Protein AF-A0A7S3J793-F1 (afdb_monomer_lite)

pLDDT: mean 87.02, std 8.9, range [43.31, 96.94]

Radius of gyration: 15.87 Å; chains: 1; bounding box: 46×27×38 Å

Organism: NCBI:txid151035

Secondary structure (DSSP, 8-state):
--------GGGHHHHHHHHHHTT-------TTSHHHHHHHHHSEEEEHHHHHHHHHTTSS-HHHHHHHHHHHHHHHHHTTPPEEEE-TT----GGGT--TTTS-GGGG-HHHHTSHHHHHHHS-GGG-B-TTS-B--

Foldseek 3Di:
DDDDDDDDPVCVVVVCVVQLVVFAHDDDDDPPCVVQVVCVPQFQEDEVCVLVVCCVVVVDPLVRSLQVVLVSVLVRVLVVGDYDYHQDPHPDPVVSNDDQQAHDPCVRGSVRCPDVVNSVSNDDQCRQAHPVGDHDD

Structure (mmCIF, N/CA/C/O backbone):
data_AF-A0A7S3J793-F1
#
_entry.id   AF-A0A7S3J793-F1
#
loop_
_atom_site.group_PDB
_atom_site.id
_atom_site.type_symbol
_atom_site.label_atom_id
_atom_site.label_alt_id
_atom_site.label_comp_id
_atom_site.label_asym_id
_atom_site.label_entity_id
_atom_site.label_seq_id
_atom_site.pdbx_PDB_ins_code
_atom_site.Cartn_x
_atom_site.Cartn_y
_atom_site.Cartn_z
_atom_site.occupancy
_atom_site.B_iso_or_equiv
_atom_site.auth_seq_id
_atom_site.auth_comp_id
_atom_site.auth_asym_id
_atom_site.auth_atom_id
_atom_site.pdbx_PDB_model_num
ATOM 1 N N . MET A 1 1 ? -22.890 -14.632 5.575 1.00 43.31 1 MET A N 1
ATOM 2 C CA . MET A 1 1 ? -23.575 -13.446 5.023 1.00 43.31 1 MET A CA 1
ATOM 3 C C . MET A 1 1 ? -22.738 -12.242 5.421 1.00 43.31 1 MET A C 1
ATOM 5 O O . MET A 1 1 ? -22.668 -11.947 6.607 1.00 43.31 1 MET A O 1
ATOM 9 N N . GLU A 1 2 ? -21.984 -11.654 4.494 1.00 58.25 2 GLU A N 1
ATOM 10 C CA . GLU A 1 2 ? -21.160 -10.480 4.806 1.00 58.25 2 GLU A CA 1
ATOM 11 C C . GLU A 1 2 ? -22.056 -9.251 4.967 1.00 58.25 2 GLU A C 1
ATOM 13 O O . GLU A 1 2 ? -22.843 -8.910 4.085 1.00 58.25 2 GLU A O 1
ATOM 18 N N . VAL A 1 3 ? -21.979 -8.626 6.140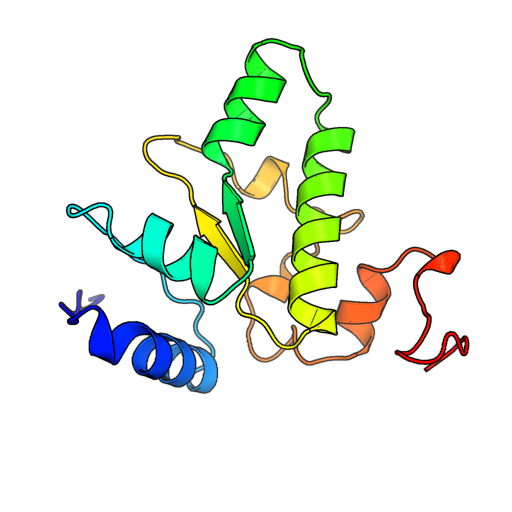 1.00 66.75 3 VAL A N 1
ATOM 19 C CA . VAL A 1 3 ? -22.764 -7.444 6.493 1.00 66.75 3 VAL A CA 1
ATOM 20 C C . VAL A 1 3 ? -22.002 -6.222 5.995 1.00 66.75 3 VAL A C 1
ATOM 22 O O . VAL A 1 3 ? -20.951 -5.884 6.537 1.00 66.75 3 VAL A O 1
ATOM 25 N N . HIS A 1 4 ? -22.518 -5.553 4.965 1.00 73.38 4 HIS A N 1
ATOM 26 C CA . HIS A 1 4 ? -22.017 -4.237 4.582 1.00 73.38 4 HIS A CA 1
ATOM 27 C C . HIS A 1 4 ? -22.393 -3.231 5.679 1.00 73.38 4 HIS A C 1
ATOM 29 O O . HIS A 1 4 ? -23.536 -3.181 6.135 1.00 73.38 4 HIS A O 1
ATOM 35 N N . LYS A 1 5 ? -21.416 -2.447 6.141 1.00 84.81 5 LYS A N 1
ATOM 36 C CA . LYS A 1 5 ? -21.588 -1.471 7.222 1.00 84.81 5 LYS A CA 1
ATOM 37 C C . LYS A 1 5 ? -21.333 -0.072 6.685 1.00 84.81 5 LYS A C 1
ATOM 39 O O . LYS A 1 5 ? -20.213 0.246 6.298 1.00 84.81 5 LYS A O 1
ATOM 44 N N . THR A 1 6 ? -22.352 0.780 6.719 1.00 90.00 6 THR A N 1
ATOM 45 C CA . THR A 1 6 ? -22.183 2.201 6.402 1.00 90.00 6 THR A CA 1
ATOM 46 C C . THR A 1 6 ? -21.484 2.904 7.558 1.00 90.00 6 THR A C 1
ATOM 48 O O . THR A 1 6 ? -21.897 2.793 8.716 1.00 90.00 6 THR A O 1
ATOM 51 N N . ILE A 1 7 ? -20.425 3.645 7.249 1.00 91.44 7 ILE A N 1
ATOM 52 C CA . ILE A 1 7 ? -19.650 4.408 8.227 1.00 91.44 7 ILE A CA 1
ATOM 53 C C . ILE A 1 7 ? -19.494 5.849 7.745 1.00 91.44 7 ILE A C 1
ATOM 55 O O . ILE A 1 7 ? -19.404 6.110 6.550 1.00 91.44 7 ILE A O 1
ATOM 59 N N . GLY A 1 8 ? -19.475 6.795 8.683 1.00 92.44 8 GLY A N 1
ATOM 60 C CA . GLY A 1 8 ? -19.097 8.173 8.374 1.00 92.44 8 GLY A CA 1
ATOM 61 C C . GLY A 1 8 ? -17.579 8.301 8.252 1.00 92.44 8 GLY A C 1
ATOM 62 O O . GLY A 1 8 ? -16.853 7.609 8.969 1.00 92.44 8 GLY A O 1
ATOM 63 N N . LEU A 1 9 ? -17.106 9.223 7.408 1.00 91.88 9 LEU A N 1
ATOM 64 C CA . LEU A 1 9 ? -15.674 9.449 7.167 1.00 91.88 9 LEU A CA 1
ATOM 65 C C . LEU A 1 9 ? -14.887 9.716 8.462 1.00 91.88 9 LEU A C 1
ATOM 67 O O . LEU A 1 9 ? -13.790 9.204 8.644 1.00 91.88 9 LEU A O 1
ATOM 71 N N . THR A 1 10 ? -15.490 10.425 9.419 1.00 93.38 10 THR A N 1
ATOM 72 C CA . THR A 1 10 ? -14.890 10.719 10.734 1.00 93.38 10 THR A CA 1
ATOM 73 C C . THR A 1 10 ? -14.599 9.478 11.580 1.00 93.38 10 THR A C 1
ATOM 75 O O . THR A 1 10 ? -13.803 9.542 12.512 1.00 93.38 10 THR A O 1
ATOM 78 N N . LYS A 1 11 ? -15.236 8.339 11.283 1.00 93.69 11 LYS A N 1
ATOM 79 C CA . LYS A 1 11 ? -15.031 7.063 11.984 1.00 93.69 11 LYS A CA 1
ATOM 80 C C . LYS A 1 11 ? -14.110 6.112 11.220 1.00 93.69 11 LYS A C 1
ATOM 82 O O . LYS A 1 11 ? -13.822 5.039 11.744 1.00 93.69 11 LYS A O 1
ATOM 87 N N . LEU A 1 12 ? -13.667 6.476 10.016 1.00 92.94 12 LEU A N 1
ATOM 88 C CA . LEU A 1 12 ? -12.943 5.591 9.106 1.00 92.94 12 LEU A CA 1
ATOM 89 C C . LEU A 1 12 ? -11.693 4.992 9.747 1.00 92.94 12 LEU A C 1
ATOM 91 O O . LEU A 1 12 ? -11.591 3.773 9.827 1.00 92.94 12 LEU A O 1
ATOM 95 N N . GLN A 1 13 ? -10.801 5.837 10.268 1.00 92.12 13 GLN A N 1
ATOM 96 C CA . GLN A 1 13 ? -9.545 5.397 10.881 1.00 92.12 13 GLN A CA 1
ATOM 97 C C . GLN A 1 13 ? -9.786 4.363 11.989 1.00 92.12 13 GLN A C 1
ATOM 99 O O . GLN A 1 13 ? -9.211 3.278 11.981 1.00 92.12 13 GLN A O 1
ATOM 104 N N . ARG A 1 14 ? -10.741 4.646 12.883 1.00 93.56 14 ARG A N 1
ATOM 105 C CA . ARG A 1 14 ? -11.111 3.726 13.963 1.00 93.56 14 ARG A CA 1
ATOM 106 C C . ARG A 1 14 ? -11.625 2.387 13.430 1.00 93.56 14 ARG A C 1
ATOM 108 O O . ARG A 1 14 ? -11.335 1.346 14.000 1.00 93.56 14 ARG A O 1
ATOM 115 N N . GLN A 1 15 ? -12.407 2.400 12.350 1.00 93.44 15 GLN A N 1
ATOM 116 C CA . GLN A 1 15 ? -12.929 1.173 11.743 1.00 93.44 15 GLN A CA 1
ATOM 117 C C . GLN A 1 15 ? -11.841 0.355 11.043 1.00 93.44 15 GLN A C 1
ATOM 119 O O . GLN A 1 15 ? -11.887 -0.870 11.110 1.00 93.44 15 GLN A O 1
ATOM 124 N N . VAL A 1 16 ? -10.857 1.008 10.419 1.00 92.75 16 VAL A N 1
ATOM 125 C CA . VAL A 1 16 ? -9.674 0.333 9.862 1.00 92.75 16 VAL A CA 1
ATOM 126 C C . VAL A 1 16 ? -8.909 -0.374 10.975 1.00 92.75 16 VAL A C 1
ATOM 128 O O . VAL A 1 16 ? -8.646 -1.566 10.866 1.00 92.75 16 VAL A O 1
ATOM 131 N N . GLU A 1 17 ? -8.629 0.321 12.077 1.00 91.81 17 GLU A N 1
ATOM 132 C CA . GLU A 1 17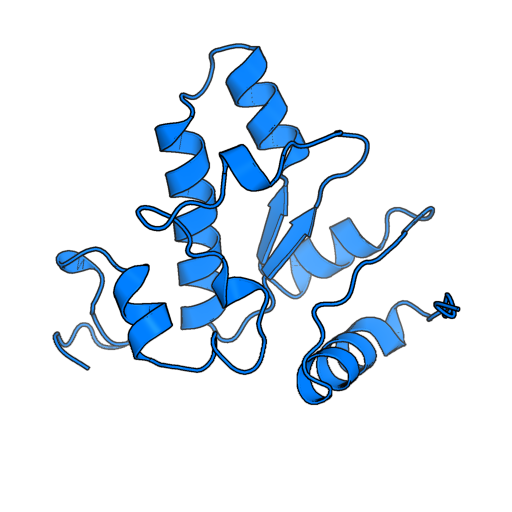 ? -7.927 -0.252 13.231 1.00 91.81 17 GLU A CA 1
ATOM 133 C C . GLU A 1 17 ? -8.709 -1.396 13.888 1.00 91.81 17 GLU A C 1
ATOM 135 O O . GLU A 1 17 ? -8.130 -2.421 14.240 1.00 91.81 17 GLU A O 1
ATOM 140 N N . GLU A 1 18 ? -10.028 -1.252 14.044 1.00 93.31 18 GLU A N 1
ATOM 141 C CA . GLU A 1 18 ? -10.901 -2.325 14.532 1.00 93.31 18 GLU A CA 1
ATOM 142 C C . GLU A 1 18 ? -10.872 -3.536 13.583 1.00 93.31 18 GLU A C 1
ATOM 144 O O . GLU A 1 18 ? -10.768 -4.669 14.046 1.00 93.31 18 GLU A O 1
ATOM 149 N N . SER A 1 19 ? -10.933 -3.329 12.263 1.00 92.19 19 SER A N 1
ATOM 150 C CA . SER A 1 19 ? -10.823 -4.409 11.269 1.00 92.19 19 SER A CA 1
ATOM 151 C C . SER A 1 19 ? -9.474 -5.119 11.371 1.00 92.19 19 SER A C 1
ATOM 153 O O . SER A 1 19 ? -9.423 -6.347 11.437 1.00 92.19 19 SER A O 1
ATOM 155 N N . TRP A 1 20 ? -8.396 -4.343 11.467 1.00 91.38 20 TRP A N 1
ATOM 156 C CA . TRP A 1 20 ? -7.032 -4.845 11.568 1.00 91.38 20 TRP A CA 1
ATOM 157 C C . TRP A 1 20 ? -6.816 -5.692 12.821 1.00 91.38 20 TRP A C 1
ATOM 159 O O . TRP A 1 20 ? -6.311 -6.808 12.736 1.00 91.38 20 TRP A O 1
ATOM 169 N N . LYS A 1 21 ? -7.289 -5.216 13.982 1.00 91.38 21 LYS A N 1
ATOM 170 C CA . LYS A 1 21 ? -7.265 -5.963 15.256 1.00 91.38 21 LYS A CA 1
ATOM 171 C C . LYS A 1 21 ? -8.037 -7.281 15.191 1.00 91.38 21 LYS A C 1
ATOM 173 O O . LYS A 1 21 ? -7.746 -8.190 15.958 1.00 91.38 21 LYS A O 1
ATOM 178 N N . ASN A 1 22 ? -9.002 -7.385 14.281 1.00 91.38 22 ASN A N 1
ATOM 179 C CA . ASN A 1 22 ? -9.764 -8.604 14.024 1.00 91.38 22 ASN A CA 1
ATOM 180 C C . ASN A 1 22 ? -9.154 -9.477 12.909 1.00 91.38 22 ASN A C 1
ATOM 182 O O . ASN A 1 22 ? -9.840 -10.369 12.408 1.00 91.38 22 ASN A O 1
ATOM 186 N N . GLY A 1 23 ? -7.910 -9.216 12.490 1.00 90.50 23 GLY A N 1
ATOM 187 C CA . GLY A 1 23 ? -7.218 -9.990 11.454 1.00 90.50 23 GLY A CA 1
ATOM 188 C C . GLY A 1 23 ? -7.776 -9.770 10.047 1.00 90.50 23 GLY A C 1
ATOM 189 O O . GLY A 1 23 ? -7.687 -10.656 9.202 1.00 90.50 23 GLY A O 1
ATOM 190 N N . LYS A 1 24 ? -8.417 -8.622 9.783 1.00 90.19 24 LYS A N 1
ATOM 191 C CA . LYS A 1 24 ? -9.057 -8.332 8.493 1.00 90.19 24 LYS A CA 1
ATOM 192 C C . LYS A 1 24 ? -8.516 -7.068 7.843 1.00 90.19 24 LYS A C 1
ATOM 194 O O . LYS A 1 24 ? -8.465 -6.009 8.471 1.00 90.19 24 LYS A O 1
ATOM 199 N N . VAL A 1 25 ? -8.255 -7.153 6.543 1.00 90.44 25 VAL A N 1
ATOM 200 C CA . VAL A 1 25 ? -8.012 -5.987 5.688 1.00 90.44 25 VAL A CA 1
ATOM 201 C C . VAL A 1 25 ? -9.355 -5.444 5.191 1.00 90.44 25 VAL A C 1
ATOM 203 O O . VAL A 1 25 ? -10.113 -6.187 4.564 1.00 90.44 25 VAL A O 1
ATOM 206 N N . PRO A 1 26 ? -9.695 -4.178 5.479 1.00 91.44 26 PRO A N 1
ATOM 207 C CA . PRO A 1 26 ? -10.979 -3.621 5.082 1.00 91.44 26 PRO A CA 1
ATOM 208 C C . PRO A 1 26 ? -11.033 -3.342 3.574 1.00 91.44 26 PRO A C 1
ATOM 210 O O . PRO A 1 26 ? -10.105 -2.777 2.998 1.00 91.44 26 PRO A O 1
ATOM 213 N N . LEU A 1 27 ? -12.167 -3.678 2.956 1.00 90.81 27 LEU A N 1
ATOM 214 C CA . LEU A 1 27 ? -12.533 -3.252 1.606 1.00 90.81 27 LEU A CA 1
ATOM 215 C C . LEU A 1 27 ? -13.612 -2.172 1.705 1.00 90.81 27 LEU A C 1
ATOM 217 O O . LEU A 1 27 ? -14.629 -2.363 2.375 1.00 90.81 27 LEU A O 1
ATOM 221 N N . PHE A 1 28 ? -13.404 -1.053 1.019 1.00 91.31 28 PHE A N 1
ATOM 222 C CA . PHE A 1 28 ? -14.344 0.060 1.019 1.00 91.31 28 PHE A CA 1
ATOM 223 C C . PHE A 1 28 ? -15.009 0.236 -0.342 1.00 91.31 28 PHE A C 1
ATOM 225 O O . PHE A 1 28 ? -14.349 0.217 -1.378 1.00 91.31 28 PHE A O 1
ATOM 232 N N . PHE A 1 29 ? -16.316 0.489 -0.312 1.00 90.69 29 PHE A N 1
ATOM 233 C CA . PHE A 1 29 ? -17.075 1.004 -1.444 1.00 90.69 29 PHE A CA 1
ATOM 234 C C . PHE A 1 29 ? -17.416 2.462 -1.155 1.00 90.69 29 PHE A C 1
ATOM 236 O O . PHE A 1 29 ? -18.171 2.747 -0.224 1.00 90.69 29 PHE A O 1
ATOM 243 N N . ASP A 1 30 ? -16.847 3.377 -1.934 1.00 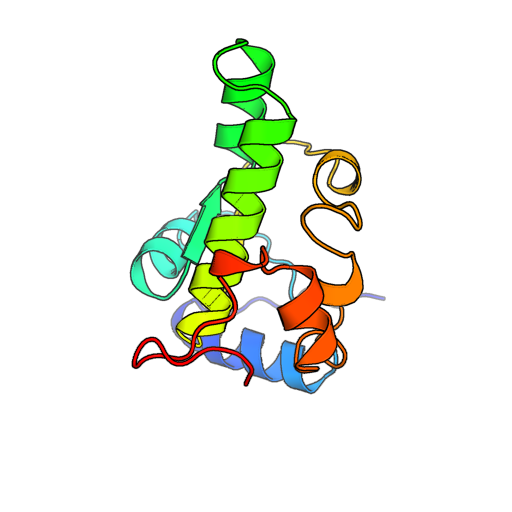90.88 30 ASP A N 1
ATOM 244 C CA . ASP A 1 30 ? -17.021 4.814 -1.739 1.00 90.88 30 ASP A CA 1
ATOM 245 C C . ASP A 1 30 ? -17.665 5.477 -2.961 1.00 90.88 30 ASP A C 1
ATOM 247 O O . ASP A 1 30 ? -16.966 5.936 -3.863 1.00 90.88 30 ASP A O 1
ATOM 251 N N . PRO A 1 31 ? -19.003 5.572 -2.997 1.00 87.44 31 PRO A N 1
ATOM 252 C CA . PRO A 1 31 ? -19.694 6.288 -4.063 1.00 87.44 31 PRO A CA 1
ATOM 253 C C . PRO A 1 31 ? -19.480 7.810 -4.003 1.00 87.44 31 PRO A C 1
ATOM 255 O O . PRO A 1 31 ? -19.830 8.501 -4.955 1.00 87.44 31 PRO A O 1
ATOM 258 N N . SER A 1 32 ? -18.950 8.347 -2.898 1.00 89.62 32 SER A N 1
ATOM 259 C CA . SER A 1 32 ? -18.772 9.789 -2.701 1.00 89.62 32 SER A CA 1
ATOM 260 C C . SER A 1 32 ? -17.420 10.323 -3.181 1.00 89.62 32 SER A C 1
ATOM 262 O O . SER A 1 32 ? -17.288 11.528 -3.374 1.00 89.62 32 SER A O 1
ATOM 264 N N . GLY A 1 33 ? -16.425 9.448 -3.366 1.00 89.75 33 GLY A N 1
ATOM 265 C CA . GLY A 1 33 ? -15.051 9.810 -3.743 1.00 89.75 33 GLY A CA 1
ATOM 266 C C . GLY A 1 33 ? -14.233 10.472 -2.625 1.00 89.75 33 GLY A C 1
ATOM 267 O O . GLY A 1 33 ? -13.116 10.936 -2.852 1.00 89.75 33 GLY A O 1
ATOM 268 N N . ASN A 1 34 ? -14.762 10.534 -1.403 1.00 93.25 34 ASN A N 1
ATOM 269 C CA . ASN A 1 34 ? -14.106 11.197 -0.279 1.00 93.25 34 ASN A CA 1
ATOM 270 C C . ASN A 1 34 ? -12.934 10.393 0.309 1.00 93.25 34 ASN A C 1
ATOM 272 O O . ASN A 1 34 ? -12.042 10.989 0.917 1.00 93.25 34 ASN A O 1
ATOM 276 N N . LEU A 1 35 ? -12.904 9.066 0.142 1.00 93.31 35 LEU A N 1
ATOM 277 C CA . LEU A 1 35 ? -11.830 8.207 0.655 1.00 93.31 35 LEU A CA 1
ATOM 278 C C . LEU A 1 35 ? -10.499 8.464 -0.043 1.00 93.31 35 LEU A C 1
ATOM 280 O O . LEU A 1 35 ? -9.459 8.446 0.613 1.00 93.31 35 LEU A O 1
ATOM 284 N N . GLU A 1 36 ? -10.526 8.734 -1.347 1.00 93.69 36 GLU A N 1
ATOM 285 C CA . GLU A 1 36 ? -9.324 9.082 -2.106 1.00 93.69 36 GLU A CA 1
ATOM 286 C C . GLU A 1 36 ? -8.661 10.323 -1.498 1.00 93.69 36 GLU A C 1
ATOM 288 O O . GLU A 1 36 ? -7.480 10.309 -1.152 1.00 93.69 36 GLU A O 1
ATOM 293 N N . THR A 1 37 ? -9.448 11.384 -1.303 1.00 93.56 37 THR A N 1
ATOM 294 C CA . THR A 1 37 ? -8.984 12.633 -0.690 1.00 93.56 37 THR A CA 1
ATOM 295 C C . THR A 1 37 ? -8.502 12.406 0.737 1.00 93.56 37 THR A C 1
ATOM 297 O O . THR A 1 37 ? -7.440 12.900 1.099 1.00 93.56 37 THR A O 1
ATOM 300 N N . PHE A 1 38 ? -9.229 11.627 1.541 1.00 94.62 38 PHE A N 1
ATOM 301 C CA . PHE A 1 38 ? -8.821 11.304 2.908 1.00 94.62 38 PHE A CA 1
ATOM 302 C C . PHE A 1 38 ? -7.426 10.667 2.950 1.00 94.62 38 PHE A C 1
ATOM 304 O O . PHE A 1 38 ? -6.529 11.204 3.599 1.00 94.62 38 PHE A O 1
ATOM 311 N N . TYR A 1 39 ? -7.210 9.584 2.199 1.00 94.75 39 TYR A N 1
ATOM 312 C CA . TYR A 1 39 ? -5.940 8.856 2.220 1.00 94.75 39 TYR A CA 1
ATOM 313 C C . TYR A 1 39 ? -4.791 9.584 1.518 1.00 94.75 39 TYR A C 1
ATOM 315 O O . TYR A 1 39 ? -3.640 9.299 1.836 1.00 94.75 39 TYR A O 1
ATOM 323 N N . LYS A 1 40 ? -5.062 10.560 0.638 1.00 92.62 40 LYS A N 1
ATOM 324 C CA . LYS A 1 40 ? -4.024 11.491 0.150 1.00 92.62 40 LYS A CA 1
ATOM 325 C C . LYS A 1 40 ? -3.406 12.327 1.270 1.00 92.62 40 LYS A C 1
ATOM 327 O O . LYS A 1 40 ? -2.248 12.710 1.150 1.00 92.62 40 LYS A O 1
ATOM 332 N N . TYR A 1 41 ? -4.168 12.631 2.322 1.00 92.06 41 TYR A N 1
ATOM 333 C CA . TYR A 1 41 ? -3.703 13.460 3.438 1.00 92.06 41 TYR A CA 1
ATOM 334 C C . TYR A 1 41 ? -3.318 12.655 4.680 1.00 92.06 41 TYR A C 1
ATOM 336 O O . TYR A 1 41 ? -2.437 13.078 5.422 1.00 92.06 41 TYR A O 1
ATOM 344 N N . SER A 1 42 ? -3.977 11.524 4.936 1.00 91.62 42 SER A N 1
ATOM 345 C CA . SER A 1 42 ? -3.809 10.761 6.178 1.00 91.62 42 SER A CA 1
ATOM 346 C C . SER A 1 42 ? -2.906 9.530 6.052 1.00 91.62 42 SER A C 1
ATOM 348 O O . SER A 1 42 ? -2.673 8.854 7.052 1.00 91.62 42 SER A O 1
ATOM 350 N N . GLY A 1 43 ? -2.455 9.176 4.848 1.00 92.81 43 GLY A N 1
ATOM 351 C CA . GLY A 1 43 ? -1.686 7.957 4.613 1.00 92.81 43 GLY A CA 1
ATOM 352 C C . GLY A 1 43 ? -0.956 7.953 3.274 1.00 92.81 43 GLY A C 1
ATOM 353 O O . GLY A 1 43 ? -0.663 8.998 2.698 1.00 92.81 43 GLY A O 1
ATOM 354 N N . VAL A 1 44 ? -0.648 6.753 2.787 1.00 95.25 44 VAL A N 1
ATOM 355 C CA . VAL A 1 44 ? -0.038 6.530 1.476 1.00 95.25 44 VAL A CA 1
ATOM 356 C C . VAL A 1 44 ? -1.110 5.987 0.540 1.00 95.25 44 VAL A C 1
ATOM 358 O O . VAL A 1 44 ? -1.625 4.887 0.739 1.00 95.25 44 VAL A O 1
ATOM 361 N N . LEU A 1 45 ? -1.453 6.748 -0.496 1.00 95.31 45 LEU A N 1
ATOM 362 C CA . LEU A 1 45 ? -2.400 6.309 -1.517 1.00 95.31 45 LEU A CA 1
ATOM 363 C C . LEU A 1 45 ? -1.661 5.627 -2.677 1.00 95.31 45 LEU A C 1
ATOM 365 O O . LEU A 1 45 ? -0.829 6.239 -3.349 1.00 95.31 45 LEU A O 1
ATOM 369 N N . CYS A 1 46 ? -1.990 4.366 -2.948 1.00 94.38 46 CYS A N 1
ATOM 370 C CA . CYS A 1 46 ? -1.512 3.634 -4.115 1.00 94.38 46 CYS A CA 1
ATOM 371 C C . CYS A 1 46 ? -2.612 3.565 -5.182 1.00 94.38 46 CYS A C 1
ATOM 373 O O . CYS A 1 46 ? -3.519 2.738 -5.111 1.00 94.38 46 CYS A O 1
ATOM 375 N N . GLU A 1 47 ? -2.538 4.459 -6.168 1.00 93.31 47 GLU A N 1
ATOM 376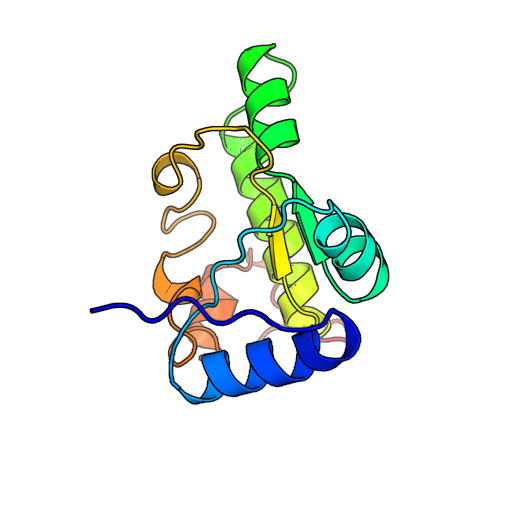 C CA . GLU A 1 47 ? -3.511 4.584 -7.263 1.00 93.31 47 GLU A CA 1
ATOM 377 C C . GLU A 1 47 ? -3.274 3.521 -8.352 1.00 93.31 47 GLU A C 1
ATOM 379 O O . GLU A 1 47 ? -2.628 3.775 -9.374 1.00 93.31 47 GLU A O 1
ATOM 384 N N . ILE A 1 48 ? -3.789 2.309 -8.130 1.00 91.50 48 ILE A N 1
ATOM 385 C CA . ILE A 1 48 ? -3.603 1.153 -9.022 1.00 91.50 48 ILE A CA 1
ATOM 386 C C . ILE A 1 48 ? -4.171 1.426 -10.420 1.00 91.50 48 ILE A C 1
ATOM 388 O O . ILE A 1 48 ? -3.556 1.047 -11.417 1.00 91.50 48 ILE A O 1
ATOM 392 N N . ASN A 1 49 ? -5.290 2.149 -10.520 1.00 90.12 49 ASN A N 1
ATOM 393 C CA . ASN A 1 49 ? -5.884 2.539 -11.802 1.00 90.12 49 ASN A CA 1
ATOM 394 C C . ASN A 1 49 ? -4.899 3.326 -12.688 1.00 90.12 49 ASN A C 1
ATOM 396 O O . ASN A 1 49 ? -4.757 3.027 -13.875 1.00 90.12 49 ASN A O 1
ATOM 400 N N . LYS A 1 50 ? -4.171 4.296 -12.121 1.00 91.56 50 LYS A N 1
ATOM 401 C CA . LYS A 1 50 ? -3.178 5.096 -12.855 1.00 91.56 50 LYS A CA 1
ATOM 402 C C . LYS A 1 50 ? -1.995 4.248 -13.305 1.00 91.56 50 LYS A C 1
ATOM 404 O O . LYS A 1 50 ? -1.521 4.415 -14.429 1.00 91.56 50 LYS A O 1
ATOM 409 N N . LEU A 1 51 ? -1.543 3.326 -12.457 1.00 91.31 51 LEU A N 1
ATOM 410 C CA . LEU A 1 51 ? -0.465 2.396 -12.794 1.00 91.31 51 LEU A CA 1
ATOM 411 C C . LEU A 1 51 ? -0.871 1.467 -13.942 1.00 91.31 51 LEU A C 1
ATOM 413 O O . LEU A 1 51 ? -0.131 1.342 -14.918 1.00 91.31 51 LEU A O 1
ATOM 417 N N . GLN A 1 52 ? -2.081 0.912 -13.890 1.00 89.62 52 GLN A N 1
ATOM 418 C CA . GLN A 1 52 ? -2.630 0.069 -14.950 1.00 89.62 52 GLN A CA 1
ATOM 419 C C . GLN A 1 52 ? -2.774 0.825 -16.278 1.00 89.62 52 GLN A C 1
ATOM 421 O O . GLN A 1 52 ? -2.421 0.285 -17.325 1.00 89.62 52 GLN A O 1
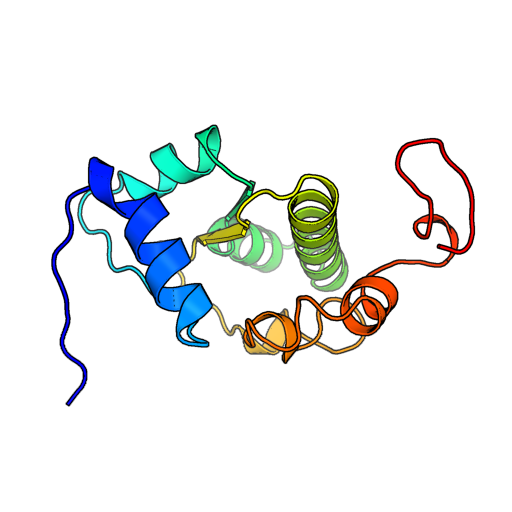ATOM 426 N N . ILE A 1 53 ? -3.224 2.085 -16.252 1.00 90.94 53 ILE A N 1
ATOM 427 C CA . ILE A 1 53 ? -3.268 2.934 -17.453 1.00 90.94 53 ILE A CA 1
ATOM 428 C C . ILE A 1 53 ? -1.855 3.153 -18.002 1.00 90.94 53 ILE A C 1
ATOM 430 O O . ILE A 1 53 ? -1.649 3.005 -19.203 1.00 90.94 53 ILE A O 1
ATOM 434 N N . SER A 1 54 ? -0.874 3.463 -17.143 1.00 92.75 54 SER A N 1
ATOM 435 C CA . SER A 1 54 ? 0.511 3.696 -17.577 1.00 92.75 54 SER A CA 1
ATOM 436 C C . SER A 1 54 ? 1.145 2.474 -18.246 1.00 92.75 54 SER A C 1
ATOM 438 O O . SER A 1 54 ? 1.870 2.634 -19.227 1.00 92.75 54 SER A O 1
ATOM 440 N N . LEU A 1 55 ? 0.809 1.272 -17.770 1.00 91.81 55 LEU A N 1
ATOM 441 C CA . LEU A 1 55 ? 1.219 0.010 -18.377 1.00 91.81 55 LEU A CA 1
ATOM 442 C C . LEU A 1 55 ? 0.524 -0.192 -19.731 1.00 91.81 55 LEU A C 1
ATOM 444 O O . LEU A 1 55 ? 1.172 -0.501 -20.725 1.00 91.81 55 LEU A O 1
ATOM 448 N N . GLY A 1 56 ? -0.790 0.048 -19.787 1.00 91.19 56 GLY A N 1
ATOM 449 C CA . GLY A 1 56 ? -1.595 -0.123 -20.998 1.00 91.19 56 GLY A CA 1
ATOM 450 C C . GLY A 1 56 ? -1.187 0.790 -22.159 1.00 91.19 56 GLY A C 1
ATOM 451 O O . GLY A 1 56 ? -1.290 0.382 -23.312 1.00 91.19 56 GLY A O 1
ATOM 452 N N . ILE A 1 57 ? -0.689 1.997 -21.870 1.00 95.06 57 ILE A N 1
ATOM 453 C CA . ILE A 1 57 ? -0.165 2.928 -22.888 1.00 95.06 57 ILE A CA 1
ATOM 454 C C . ILE A 1 57 ? 1.341 2.759 -23.156 1.00 95.06 57 ILE A C 1
ATOM 456 O O . ILE A 1 57 ? 1.911 3.548 -23.905 1.00 95.06 57 ILE A O 1
ATOM 460 N N . GLY A 1 58 ? 2.004 1.787 -22.517 1.00 94.25 58 GLY A N 1
ATOM 461 C CA . GLY A 1 58 ? 3.441 1.536 -22.677 1.00 94.25 58 GLY A CA 1
ATOM 462 C C . GLY A 1 58 ? 4.355 2.608 -22.072 1.00 94.25 58 GLY A C 1
ATOM 463 O O . GLY A 1 58 ? 5.514 2.711 -22.461 1.00 94.25 58 GLY A O 1
ATOM 464 N N . ARG A 1 59 ? 3.853 3.428 -21.138 1.00 96.94 59 ARG A N 1
ATOM 465 C CA . ARG A 1 59 ? 4.652 4.456 -20.444 1.00 96.94 59 ARG A CA 1
ATOM 466 C C . ARG A 1 59 ? 5.519 3.867 -19.333 1.00 96.94 59 ARG A C 1
ATOM 468 O O . ARG A 1 59 ? 6.532 4.470 -18.995 1.00 96.94 59 ARG A O 1
ATOM 475 N N . ARG A 1 60 ? 5.085 2.756 -18.736 1.00 95.75 60 ARG A N 1
ATOM 476 C CA . ARG A 1 60 ? 5.833 2.014 -17.716 1.00 95.75 60 ARG A CA 1
ATOM 477 C C . ARG A 1 60 ? 5.811 0.524 -18.023 1.00 95.75 60 ARG A C 1
ATOM 479 O O . ARG A 1 60 ? 4.827 0.044 -18.590 1.00 95.75 60 ARG A O 1
ATOM 486 N N . THR A 1 61 ? 6.850 -0.199 -17.624 1.00 95.38 61 THR A N 1
ATOM 487 C CA . THR A 1 61 ? 6.853 -1.669 -17.636 1.00 95.38 61 THR A CA 1
ATOM 488 C C . THR A 1 61 ? 6.127 -2.233 -16.412 1.00 95.38 61 THR A C 1
ATOM 490 O O . THR A 1 61 ? 5.788 -1.508 -15.471 1.00 95.38 61 THR A O 1
ATOM 493 N N . LEU A 1 62 ? 5.855 -3.542 -16.415 1.00 92.62 62 LEU A N 1
ATOM 494 C CA . LEU A 1 62 ? 5.223 -4.203 -15.273 1.00 92.62 62 LEU A CA 1
ATOM 495 C C . LEU A 1 62 ? 6.145 -4.175 -14.046 1.00 92.62 62 LEU A C 1
ATOM 497 O O . LEU A 1 62 ? 5.680 -3.948 -12.933 1.00 92.62 62 LEU A O 1
ATOM 501 N N . GLU A 1 63 ? 7.443 -4.352 -14.256 1.00 93.69 63 GLU A N 1
ATOM 502 C CA . GLU A 1 63 ? 8.483 -4.330 -13.228 1.00 93.69 63 GLU A CA 1
ATOM 503 C C . GLU A 1 63 ? 8.571 -2.953 -12.561 1.00 93.69 63 GLU A C 1
ATOM 505 O O . GLU A 1 63 ? 8.585 -2.862 -11.337 1.00 93.69 63 GLU A O 1
ATOM 510 N N . GLU A 1 64 ? 8.530 -1.867 -13.342 1.00 94.50 64 GLU A N 1
ATOM 511 C CA . GLU A 1 64 ? 8.504 -0.498 -12.807 1.00 94.50 64 GLU A CA 1
ATOM 512 C C . GLU A 1 64 ? 7.243 -0.212 -11.984 1.00 94.50 64 GLU A C 1
ATOM 514 O O . GLU A 1 64 ? 7.281 0.551 -11.015 1.00 94.50 64 GLU A O 1
ATOM 519 N N . VAL A 1 65 ? 6.107 -0.793 -12.379 1.00 93.62 65 VAL A N 1
ATOM 520 C CA . VAL A 1 65 ? 4.852 -0.685 -11.629 1.00 93.62 65 VAL A CA 1
ATOM 521 C C . VAL A 1 65 ? 4.941 -1.455 -10.315 1.00 93.62 65 VAL A C 1
ATOM 523 O O . VAL A 1 65 ? 4.575 -0.904 -9.278 1.00 93.62 65 VAL A O 1
ATOM 526 N N . LYS A 1 66 ? 5.439 -2.695 -10.332 1.00 93.19 66 LYS A N 1
ATOM 527 C CA . LYS A 1 66 ? 5.622 -3.509 -9.121 1.00 93.19 66 LYS A CA 1
ATOM 528 C C . LYS A 1 66 ? 6.566 -2.835 -8.130 1.00 93.19 66 LYS A C 1
ATOM 530 O O . LYS A 1 66 ? 6.241 -2.738 -6.948 1.00 93.19 66 LYS A O 1
ATOM 535 N N . GLU A 1 67 ? 7.665 -2.279 -8.627 1.00 93.88 67 GLU A N 1
ATOM 536 C CA . GLU A 1 67 ? 8.628 -1.544 -7.812 1.00 93.88 67 GLU A CA 1
ATOM 537 C C . GLU A 1 67 ? 8.020 -0.286 -7.178 1.00 93.88 67 GLU A C 1
ATOM 539 O O . GLU A 1 67 ? 8.216 -0.017 -5.995 1.00 93.88 67 GLU A O 1
ATOM 544 N N . ASP A 1 68 ? 7.199 0.465 -7.915 1.00 94.12 68 ASP A N 1
ATOM 545 C CA . ASP A 1 68 ? 6.502 1.631 -7.359 1.00 94.12 68 ASP A CA 1
ATOM 546 C C . ASP A 1 68 ? 5.515 1.246 -6.243 1.00 94.12 68 ASP A C 1
ATOM 548 O O . ASP A 1 68 ? 5.396 1.944 -5.231 1.00 94.12 68 ASP A O 1
ATOM 552 N N . ILE A 1 69 ? 4.821 0.114 -6.387 1.00 93.75 69 ILE A N 1
ATOM 553 C CA . ILE A 1 69 ? 3.938 -0.407 -5.335 1.00 93.75 69 ILE A CA 1
ATOM 554 C C . ILE A 1 69 ? 4.769 -0.825 -4.109 1.00 93.75 69 ILE A C 1
ATOM 556 O O . ILE A 1 69 ? 4.424 -0.435 -2.988 1.00 93.75 69 ILE A O 1
ATOM 560 N N . ARG A 1 70 ? 5.878 -1.549 -4.310 1.00 93.62 70 ARG A N 1
ATOM 561 C CA . ARG A 1 70 ? 6.814 -1.954 -3.248 1.00 93.62 70 ARG A CA 1
ATOM 562 C C . ARG A 1 70 ? 7.337 -0.753 -2.464 1.00 93.62 70 ARG A C 1
ATOM 564 O O . ARG A 1 70 ? 7.272 -0.740 -1.235 1.00 93.62 70 ARG A O 1
ATOM 571 N N . LEU A 1 71 ? 7.784 0.294 -3.154 1.00 93.31 71 LEU A N 1
ATOM 572 C CA . LEU A 1 71 ? 8.308 1.512 -2.533 1.00 93.31 71 LEU A CA 1
ATOM 573 C C . LEU A 1 71 ? 7.252 2.250 -1.702 1.00 93.31 71 LEU A C 1
ATOM 575 O O . LEU A 1 71 ? 7.550 2.701 -0.592 1.00 93.31 71 LEU A O 1
ATOM 579 N N . LYS A 1 72 ? 6.010 2.343 -2.194 1.00 94.56 72 LYS A N 1
ATOM 580 C CA . LYS A 1 72 ? 4.885 2.918 -1.434 1.00 94.56 72 LYS A CA 1
ATOM 581 C C . LYS A 1 72 ? 4.587 2.111 -0.178 1.00 94.56 72 LYS A C 1
ATOM 583 O O . LYS A 1 72 ? 4.386 2.695 0.886 1.00 94.56 72 LYS A O 1
ATOM 588 N N . PHE A 1 73 ? 4.605 0.787 -0.285 1.00 92.56 73 PHE A N 1
ATOM 589 C CA . PHE A 1 73 ? 4.421 -0.099 0.857 1.00 92.56 73 PHE A CA 1
ATOM 590 C C . PHE A 1 73 ? 5.541 0.056 1.891 1.00 92.56 73 PHE A C 1
ATOM 592 O O . PHE A 1 73 ? 5.261 0.310 3.062 1.00 92.56 73 PHE A O 1
ATOM 599 N N . LYS A 1 74 ? 6.805 -0.000 1.456 1.00 90.88 74 LYS A N 1
ATOM 600 C CA . LYS A 1 74 ? 7.981 0.240 2.305 1.00 90.88 74 LYS A CA 1
ATOM 601 C C . LYS A 1 74 ? 7.866 1.575 3.038 1.00 90.88 74 LYS A C 1
ATOM 603 O O . LYS A 1 74 ? 8.075 1.641 4.245 1.00 90.88 74 LYS A O 1
ATOM 608 N N . SER A 1 75 ? 7.508 2.638 2.317 1.00 90.69 75 SER A N 1
ATOM 609 C CA . SER A 1 75 ? 7.330 3.975 2.888 1.00 90.69 75 SER A CA 1
ATOM 610 C C . SER A 1 75 ? 6.225 4.009 3.948 1.00 90.69 75 SER A C 1
ATOM 612 O O . SER A 1 75 ? 6.431 4.575 5.021 1.00 90.69 75 SER A O 1
ATOM 614 N N . ALA A 1 76 ? 5.083 3.368 3.685 1.00 91.69 76 ALA A N 1
ATOM 615 C CA . ALA A 1 76 ? 3.984 3.281 4.641 1.00 91.69 76 ALA A CA 1
ATOM 616 C C . ALA A 1 76 ? 4.407 2.553 5.926 1.00 91.69 76 ALA A C 1
ATOM 618 O O . ALA A 1 76 ? 4.197 3.080 7.017 1.00 91.69 76 ALA A O 1
ATOM 619 N N . MET A 1 77 ? 5.083 1.407 5.797 1.00 88.50 77 MET A N 1
ATOM 620 C CA . MET A 1 77 ? 5.593 0.629 6.932 1.00 88.50 77 MET A CA 1
ATOM 621 C C . MET A 1 77 ? 6.627 1.410 7.745 1.00 88.50 77 MET A C 1
ATOM 623 O O . MET A 1 77 ? 6.479 1.544 8.959 1.00 88.50 77 MET A O 1
ATOM 627 N N . LYS A 1 78 ? 7.632 1.997 7.081 1.00 86.06 78 LYS A N 1
ATOM 628 C CA . LYS A 1 78 ? 8.693 2.777 7.739 1.00 86.06 78 LYS A CA 1
ATOM 629 C C . LYS A 1 78 ? 8.140 3.959 8.539 1.00 86.06 78 LYS A C 1
ATOM 631 O O . LYS A 1 78 ? 8.673 4.283 9.595 1.00 86.06 78 LYS A O 1
ATOM 636 N N . ASN A 1 79 ? 7.072 4.588 8.050 1.00 88.00 79 ASN A N 1
ATOM 637 C CA . ASN A 1 79 ? 6.465 5.765 8.672 1.00 88.00 79 ASN A CA 1
ATOM 638 C C . ASN A 1 79 ? 5.265 5.439 9.580 1.00 88.00 79 ASN A C 1
ATOM 640 O O . ASN A 1 79 ? 4.600 6.364 10.047 1.00 88.00 79 ASN A O 1
ATOM 644 N N . GLY A 1 80 ? 4.923 4.161 9.784 1.00 87.06 80 GLY A N 1
ATOM 645 C CA . GLY A 1 80 ? 3.727 3.762 10.538 1.00 87.06 80 GLY A CA 1
ATOM 646 C C . GLY A 1 80 ? 2.414 4.306 9.953 1.00 87.06 80 GLY A C 1
ATOM 647 O O . GLY A 1 80 ? 1.454 4.542 10.683 1.00 87.06 80 GLY A O 1
ATOM 648 N N . SER A 1 81 ? 2.380 4.564 8.645 1.00 90.75 81 SER A N 1
ATOM 649 C CA . SER A 1 81 ? 1.236 5.134 7.930 1.00 90.75 81 SER A CA 1
ATOM 650 C C . SER A 1 81 ? 0.367 4.042 7.305 1.00 90.75 81 SER A C 1
ATOM 652 O O . SER A 1 81 ? 0.839 2.957 6.977 1.00 90.75 81 SER A O 1
ATOM 654 N N . THR A 1 82 ? -0.916 4.330 7.082 1.00 92.44 82 THR A N 1
ATOM 655 C CA . THR A 1 82 ? -1.805 3.400 6.364 1.00 92.44 82 THR A CA 1
ATOM 656 C C . THR A 1 82 ? -1.539 3.457 4.861 1.00 92.44 82 THR A C 1
ATOM 658 O O . THR A 1 82 ? -1.604 4.538 4.275 1.00 92.44 82 THR A O 1
ATOM 661 N N . LEU A 1 83 ? -1.299 2.306 4.227 1.00 93.88 83 LEU A N 1
ATOM 662 C CA . LEU A 1 83 ? -1.325 2.171 2.770 1.00 93.88 83 LEU A CA 1
ATOM 663 C C . LEU A 1 83 ? -2.751 1.850 2.306 1.00 93.88 83 LEU A C 1
ATOM 665 O O . LEU A 1 83 ? -3.338 0.860 2.738 1.00 93.88 83 LEU A O 1
ATOM 669 N N . ALA A 1 84 ? -3.293 2.654 1.395 1.00 94.25 84 ALA A N 1
ATOM 670 C CA . ALA A 1 84 ? -4.592 2.421 0.775 1.00 94.25 84 ALA A CA 1
ATOM 671 C C . ALA A 1 84 ? -4.429 2.110 -0.719 1.00 94.25 84 ALA A C 1
ATOM 673 O O . ALA A 1 84 ? -3.932 2.939 -1.483 1.00 94.25 84 ALA A O 1
ATOM 674 N N . PHE A 1 85 ? -4.881 0.930 -1.150 1.00 93.06 85 PHE A N 1
ATOM 675 C CA . PHE A 1 85 ? -4.955 0.578 -2.568 1.00 93.06 85 PHE A CA 1
ATOM 676 C C . PHE A 1 85 ? -6.234 1.144 -3.182 1.00 93.06 85 PHE A C 1
ATOM 678 O O . PHE A 1 85 ? -7.340 0.708 -2.863 1.00 93.06 85 PHE A O 1
ATOM 685 N N . PHE A 1 86 ? -6.083 2.110 -4.080 1.00 93.25 86 PHE A N 1
ATOM 686 C CA . PHE A 1 86 ? -7.192 2.762 -4.758 1.00 93.25 86 PHE A CA 1
ATOM 687 C C . PHE A 1 86 ? -7.337 2.225 -6.180 1.00 93.25 86 PHE A C 1
ATOM 689 O O . PHE A 1 86 ? -6.494 2.461 -7.046 1.00 93.25 86 PHE A O 1
ATOM 696 N N . MET A 1 87 ? -8.409 1.464 -6.399 1.00 89.00 87 MET A N 1
ATOM 697 C CA . MET A 1 87 ? -8.717 0.829 -7.685 1.00 89.00 87 MET A CA 1
ATOM 698 C C . MET A 1 87 ? -9.620 1.686 -8.580 1.00 89.00 87 MET A C 1
ATOM 700 O O . MET A 1 87 ? -9.672 1.447 -9.784 1.00 89.00 87 MET A O 1
ATOM 704 N N . ASP A 1 88 ? -10.311 2.687 -8.022 1.00 86.31 88 ASP A N 1
ATOM 705 C CA . ASP A 1 88 ? -11.321 3.484 -8.732 1.00 86.31 88 ASP A CA 1
ATOM 706 C C . ASP A 1 88 ? -12.289 2.579 -9.535 1.00 86.31 88 ASP A C 1
ATOM 708 O O . ASP A 1 88 ? -12.877 1.650 -8.978 1.00 86.31 88 ASP A O 1
ATOM 712 N N . LYS A 1 89 ? -12.430 2.803 -10.847 1.00 82.31 89 LYS A N 1
ATOM 713 C CA . LYS A 1 89 ? -13.244 2.000 -11.772 1.00 82.31 89 LYS A CA 1
ATOM 714 C C . LYS A 1 89 ? -12.441 0.921 -12.504 1.00 82.31 89 LYS A C 1
ATOM 716 O O . LYS A 1 89 ? -12.972 0.280 -13.411 1.00 82.31 89 LYS A O 1
ATOM 721 N N . ALA A 1 90 ? -11.161 0.742 -12.180 1.00 76.69 90 ALA A N 1
ATOM 722 C CA . ALA A 1 90 ? -10.315 -0.228 -12.856 1.00 76.69 90 ALA A CA 1
ATOM 723 C C . ALA A 1 90 ? -10.573 -1.640 -12.316 1.00 76.69 90 ALA A C 1
ATOM 725 O O . ALA A 1 90 ? -10.497 -1.897 -11.116 1.00 76.69 90 ALA A O 1
ATOM 726 N N . VAL A 1 91 ? -10.826 -2.583 -13.226 1.00 74.44 91 VAL A N 1
ATOM 727 C CA . VAL A 1 91 ? -10.738 -4.010 -12.904 1.00 74.44 91 VAL A CA 1
ATOM 728 C C . VAL A 1 91 ? -9.265 -4.391 -12.985 1.00 74.44 91 VAL A C 1
ATOM 730 O O . VAL A 1 91 ? -8.731 -4.669 -14.063 1.00 74.44 91 VAL A O 1
ATOM 733 N N . SER A 1 92 ? -8.589 -4.339 -11.844 1.00 70.00 92 SER A N 1
ATOM 734 C CA . SER A 1 92 ? -7.179 -4.699 -11.734 1.00 70.00 92 SER A CA 1
ATOM 735 C C . SER A 1 92 ? -7.048 -6.166 -11.347 1.00 70.00 92 SER A C 1
ATOM 737 O O . SER A 1 92 ? -7.636 -6.628 -10.367 1.00 70.00 92 SER A O 1
ATOM 739 N N . LYS A 1 93 ? -6.245 -6.920 -12.098 1.00 76.06 93 LYS A N 1
ATOM 740 C CA . LYS A 1 93 ? -5.858 -8.273 -11.699 1.00 76.06 93 LYS A CA 1
ATOM 741 C C . LYS A 1 93 ? -4.811 -8.155 -10.601 1.00 76.06 93 LYS A C 1
ATOM 743 O O . LYS A 1 93 ? -3.626 -8.117 -10.896 1.00 76.06 93 LYS A O 1
ATOM 748 N N . PHE A 1 94 ? -5.253 -8.078 -9.341 1.00 72.69 94 PHE A N 1
ATOM 749 C CA . PHE A 1 94 ? -4.352 -7.949 -8.187 1.00 72.69 94 PHE A CA 1
ATOM 750 C C . PHE A 1 94 ? -3.193 -8.941 -8.288 1.00 72.69 94 PHE A C 1
ATOM 752 O O . PHE A 1 94 ? -2.053 -8.530 -8.247 1.00 72.69 94 PHE A O 1
ATOM 759 N N . LYS A 1 95 ? -3.457 -10.211 -8.596 1.00 76.44 95 LYS A N 1
ATOM 760 C CA . LYS A 1 95 ? -2.425 -11.256 -8.718 1.00 76.44 95 LYS A CA 1
ATOM 761 C C . LYS A 1 95 ? -1.229 -10.916 -9.623 1.00 76.44 95 LYS A C 1
ATOM 763 O O . LYS A 1 95 ? -0.161 -11.468 -9.404 1.00 76.44 95 LYS A O 1
ATOM 768 N N . ASP A 1 96 ? -1.388 -10.022 -10.596 1.00 80.81 96 ASP A N 1
ATOM 769 C CA . ASP A 1 96 ? -0.319 -9.665 -11.531 1.00 80.81 96 ASP A CA 1
ATOM 770 C C . ASP A 1 96 ? 0.713 -8.701 -10.904 1.00 80.81 96 ASP A C 1
ATOM 772 O O . ASP A 1 96 ? 1.817 -8.560 -11.428 1.00 80.81 96 ASP A O 1
ATOM 776 N N . TYR A 1 97 ? 0.372 -8.052 -9.782 1.00 78.38 97 TYR A N 1
ATOM 777 C CA . TYR A 1 97 ? 1.194 -7.037 -9.107 1.00 78.38 97 TYR A CA 1
ATOM 778 C C . TYR A 1 97 ? 1.803 -7.496 -7.774 1.00 78.38 97 TYR A C 1
ATOM 780 O O . TYR A 1 97 ? 2.691 -6.822 -7.260 1.00 78.38 97 TYR A O 1
ATOM 788 N N . PHE A 1 98 ? 1.314 -8.600 -7.205 1.00 80.12 98 PHE A N 1
ATOM 789 C CA . PHE A 1 98 ? 1.715 -9.104 -5.888 1.00 80.12 98 PHE A CA 1
ATOM 790 C C . PHE A 1 98 ? 2.347 -10.478 -6.079 1.00 80.12 98 PHE A C 1
ATOM 792 O O . PHE A 1 98 ? 1.653 -11.496 -6.169 1.00 80.12 98 PHE A O 1
ATOM 799 N N . ASP A 1 99 ? 3.667 -10.478 -6.190 1.00 82.69 99 ASP A N 1
ATOM 800 C CA . ASP A 1 99 ? 4.497 -11.673 -6.219 1.00 82.69 99 ASP A CA 1
ATOM 801 C C . ASP A 1 99 ? 5.567 -11.586 -5.128 1.00 82.69 99 ASP A C 1
ATOM 803 O O . ASP A 1 99 ? 5.868 -10.505 -4.626 1.00 82.69 99 ASP A O 1
ATOM 807 N N . GLU A 1 100 ? 6.143 -12.731 -4.769 1.00 81.50 100 GLU A N 1
ATOM 808 C CA . GLU A 1 100 ? 7.140 -12.833 -3.697 1.00 81.50 100 GLU A CA 1
ATOM 809 C C . GLU A 1 100 ? 8.386 -11.962 -3.912 1.00 81.50 100 GLU A C 1
ATOM 811 O O . GLU A 1 100 ? 9.053 -11.637 -2.937 1.00 81.50 100 GLU A O 1
ATOM 816 N N . ALA A 1 101 ? 8.718 -11.587 -5.154 1.00 80.75 101 ALA A N 1
ATOM 817 C CA . ALA A 1 101 ? 9.916 -10.800 -5.437 1.00 80.75 101 ALA A CA 1
ATOM 818 C C . ALA A 1 101 ? 9.720 -9.304 -5.157 1.00 80.75 101 ALA A C 1
ATOM 820 O O . ALA A 1 101 ? 10.688 -8.615 -4.853 1.00 80.75 101 ALA A O 1
ATOM 821 N N . TYR A 1 102 ? 8.486 -8.800 -5.254 1.00 85.44 102 TYR A N 1
ATOM 822 C CA . TYR A 1 102 ? 8.189 -7.383 -5.030 1.00 85.44 102 TYR A CA 1
ATOM 823 C C . TYR A 1 102 ? 7.310 -7.146 -3.810 1.00 85.44 102 TYR A C 1
ATOM 825 O O . TYR A 1 102 ? 7.592 -6.262 -3.006 1.00 85.44 102 TYR A O 1
ATOM 833 N N . LEU A 1 103 ? 6.206 -7.880 -3.682 1.00 86.88 103 LEU A N 1
ATOM 834 C CA . LEU A 1 103 ? 5.237 -7.648 -2.624 1.00 86.88 103 LEU A CA 1
ATOM 835 C C . LEU A 1 103 ? 4.508 -8.953 -2.260 1.00 86.88 103 LEU A C 1
ATOM 837 O O . LEU A 1 103 ? 3.571 -9.347 -2.966 1.00 86.88 103 LEU A O 1
ATOM 841 N N . PRO A 1 104 ? 4.921 -9.620 -1.166 1.00 86.31 104 PRO A N 1
ATOM 842 C CA . PRO A 1 104 ? 4.406 -10.932 -0.788 1.00 86.31 104 PRO A CA 1
ATOM 843 C C . PRO A 1 104 ? 2.922 -10.851 -0.413 1.00 86.31 104 PRO A C 1
ATOM 845 O O . PRO A 1 104 ? 2.443 -9.822 0.066 1.00 86.31 104 PRO A O 1
ATOM 848 N N . GLN A 1 105 ? 2.158 -11.928 -0.608 1.00 86.00 105 GLN A N 1
ATOM 849 C CA . GLN A 1 105 ? 0.705 -11.900 -0.359 1.00 86.00 105 GLN A CA 1
ATOM 850 C C . GLN A 1 105 ? 0.353 -11.732 1.125 1.00 86.00 105 GLN A C 1
ATOM 852 O O . GLN A 1 105 ? -0.745 -11.287 1.464 1.00 86.00 105 GLN A O 1
ATOM 857 N N . GLU A 1 106 ? 1.297 -12.032 2.013 1.00 87.56 106 GLU A N 1
ATOM 858 C CA . GLU A 1 106 ? 1.222 -11.866 3.462 1.00 87.56 106 GLU A CA 1
ATOM 859 C C . GLU A 1 106 ? 0.917 -10.432 3.894 1.00 87.56 106 GLU A C 1
ATOM 861 O O . GLU A 1 106 ? 0.441 -10.235 5.010 1.00 87.56 106 GLU A O 1
ATOM 866 N N . ILE A 1 107 ? 1.100 -9.433 3.025 1.00 85.62 107 ILE A N 1
ATOM 867 C CA . ILE A 1 107 ? 0.693 -8.058 3.334 1.00 85.62 107 ILE A CA 1
ATOM 868 C C . ILE A 1 107 ? -0.823 -7.909 3.537 1.00 85.62 107 ILE A C 1
ATOM 870 O O . ILE A 1 107 ? -1.273 -6.933 4.135 1.00 85.62 107 ILE A O 1
ATOM 874 N N . PHE A 1 108 ? -1.620 -8.869 3.053 1.00 86.31 108 PHE A N 1
ATOM 875 C CA . PHE A 1 108 ? -3.065 -8.915 3.279 1.00 86.31 108 PHE A CA 1
ATOM 876 C C . PHE A 1 108 ? -3.459 -9.673 4.554 1.00 86.31 108 PHE A C 1
ATOM 878 O O . PHE A 1 108 ? -4.648 -9.842 4.826 1.00 86.31 108 PHE A O 1
ATOM 885 N N . SER A 1 109 ? -2.476 -10.108 5.342 1.00 89.38 109 SER A N 1
ATOM 886 C CA . SER A 1 109 ? -2.648 -10.765 6.635 1.00 89.38 109 SER A CA 1
ATOM 887 C C . SER A 1 109 ? -2.134 -9.839 7.744 1.00 89.38 109 SER A C 1
ATOM 889 O O . SER A 1 109 ? -0.920 -9.787 7.967 1.00 89.38 109 SER A O 1
ATOM 891 N N . PRO A 1 110 ? -3.019 -9.113 8.457 1.00 88.75 110 PRO A N 1
ATOM 892 C CA . PRO A 1 110 ? -2.644 -8.191 9.536 1.00 88.75 110 PRO A CA 1
ATOM 893 C C . PRO A 1 110 ? -1.708 -8.780 10.596 1.00 88.75 110 PRO A C 1
ATOM 895 O O . PRO A 1 110 ? -0.865 -8.076 11.147 1.00 88.75 110 PRO A O 1
ATOM 898 N N . GLU A 1 111 ? -1.834 -10.073 10.874 1.00 88.50 111 GLU A N 1
ATOM 899 C CA . GLU A 1 111 ? -0.992 -10.808 11.813 1.00 88.50 111 GLU A CA 1
ATOM 900 C C . GLU A 1 111 ? 0.409 -11.128 11.277 1.00 88.50 111 GLU A C 1
ATOM 902 O O . GLU A 1 111 ? 1.339 -11.262 12.065 1.00 88.50 111 GLU A O 1
ATOM 907 N N . LYS A 1 112 ? 0.578 -11.240 9.955 1.00 86.94 112 LYS A N 1
ATOM 908 C CA . LYS A 1 112 ? 1.865 -11.581 9.328 1.00 86.94 112 LYS A CA 1
ATOM 909 C C . LYS A 1 112 ? 2.673 -10.350 8.959 1.00 86.94 112 LYS A C 1
ATOM 911 O O . LYS A 1 112 ? 3.884 -10.349 9.085 1.00 86.94 112 LYS A O 1
ATOM 916 N N . ILE A 1 113 ? 2.014 -9.292 8.506 1.00 85.56 113 ILE A N 1
ATOM 917 C CA . ILE A 1 113 ? 2.676 -8.059 8.060 1.00 85.56 113 ILE A CA 1
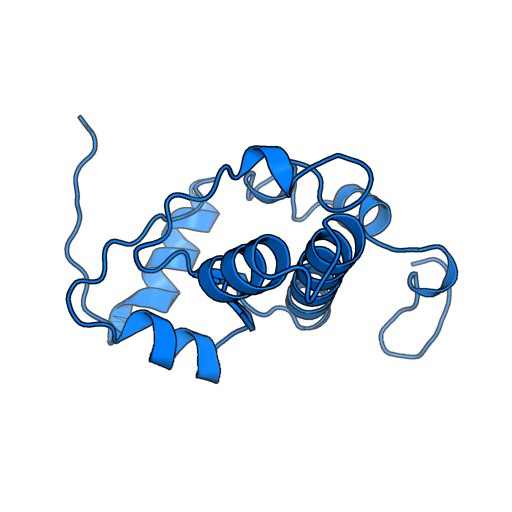ATOM 918 C C . ILE A 1 113 ? 3.419 -7.318 9.186 1.00 85.56 113 ILE A C 1
ATOM 920 O O . ILE A 1 113 ? 4.326 -6.538 8.912 1.00 85.56 113 ILE A O 1
ATOM 924 N N . VAL A 1 114 ? 3.057 -7.561 10.450 1.00 83.50 114 VAL A N 1
ATOM 925 C CA . VAL A 1 114 ? 3.784 -7.030 11.617 1.00 83.50 114 VAL A CA 1
ATOM 926 C C . VAL A 1 114 ? 5.065 -7.811 11.931 1.00 83.50 114 VAL A C 1
ATOM 928 O O . VAL A 1 114 ? 5.855 -7.364 12.759 1.00 83.50 114 VAL A O 1
ATOM 931 N N . ASP A 1 115 ? 5.277 -8.962 11.288 1.00 85.06 115 ASP A N 1
ATOM 932 C CA . ASP A 1 115 ? 6.511 -9.733 11.395 1.00 85.06 115 ASP A CA 1
ATOM 933 C C . ASP A 1 115 ? 7.645 -9.006 10.659 1.00 85.06 115 ASP A C 1
ATOM 935 O O . ASP A 1 115 ? 7.557 -8.707 9.460 1.00 85.06 115 ASP A O 1
ATOM 939 N N . SER A 1 116 ? 8.736 -8.739 11.380 1.00 83.44 116 SER A N 1
ATOM 940 C CA . SER A 1 116 ? 9.936 -8.107 10.829 1.00 83.44 116 SER A CA 1
ATOM 941 C C . SER A 1 116 ? 10.509 -8.880 9.647 1.00 83.44 116 SER A C 1
ATOM 943 O O . SER A 1 116 ? 11.077 -8.273 8.743 1.00 83.44 116 SER A O 1
ATOM 945 N N . GLU A 1 117 ? 10.338 -10.199 9.611 1.00 85.69 117 GLU A N 1
ATOM 946 C CA . GLU A 1 117 ? 10.826 -11.029 8.512 1.00 85.69 117 GLU A CA 1
ATOM 947 C C . GLU A 1 117 ? 10.048 -10.775 7.215 1.00 85.69 117 GLU A C 1
ATOM 949 O O . GLU A 1 117 ? 10.643 -10.756 6.139 1.00 85.69 117 GLU A O 1
ATOM 954 N N . ILE A 1 118 ? 8.743 -10.488 7.290 1.00 83.25 118 ILE A N 1
ATOM 955 C CA . ILE A 1 118 ? 7.960 -10.089 6.109 1.00 83.25 118 ILE A CA 1
ATOM 956 C C . ILE A 1 118 ? 8.399 -8.715 5.614 1.00 83.25 118 ILE A C 1
ATOM 958 O O . ILE A 1 118 ? 8.536 -8.517 4.408 1.00 83.25 118 ILE A O 1
ATOM 962 N N . TYR A 1 119 ? 8.675 -7.780 6.525 1.00 82.31 119 TYR A N 1
ATOM 963 C CA . TYR A 1 119 ? 9.214 -6.478 6.142 1.00 82.31 119 TYR A CA 1
ATOM 964 C C . TYR A 1 119 ? 10.576 -6.614 5.446 1.00 82.31 119 TYR A C 1
ATOM 966 O O . TYR A 1 119 ? 10.764 -6.033 4.382 1.00 82.31 119 TYR A O 1
ATOM 974 N N . LYS A 1 120 ? 11.487 -7.446 5.967 1.00 85.62 120 LYS A N 1
ATOM 975 C CA . LYS A 1 120 ? 12.807 -7.695 5.359 1.00 85.62 120 LYS A CA 1
ATOM 976 C C . LYS A 1 120 ? 12.729 -8.295 3.955 1.00 85.62 120 LYS A C 1
ATOM 978 O O . LYS A 1 120 ? 13.539 -7.919 3.120 1.00 85.62 120 LYS A O 1
ATOM 983 N N . LYS A 1 121 ? 11.743 -9.152 3.658 1.00 84.75 121 LYS A N 1
ATOM 984 C CA . LYS A 1 121 ? 11.522 -9.687 2.293 1.00 84.75 121 LYS A CA 1
ATOM 985 C C . LYS A 1 121 ? 11.218 -8.608 1.252 1.00 84.75 121 LYS A C 1
ATOM 987 O O . LYS A 1 121 ? 11.394 -8.841 0.065 1.00 84.75 121 LYS A O 1
ATOM 992 N N . ILE A 1 122 ? 10.710 -7.463 1.694 1.00 85.25 122 ILE A N 1
ATOM 993 C CA . ILE A 1 122 ? 10.298 -6.356 0.826 1.00 85.25 122 ILE A CA 1
ATOM 994 C C . ILE A 1 122 ? 11.467 -5.395 0.589 1.00 85.25 122 ILE A C 1
ATOM 996 O O . ILE A 1 122 ? 11.418 -4.597 -0.345 1.00 85.25 122 ILE A O 1
ATOM 1000 N N . LEU A 1 123 ? 12.503 -5.442 1.427 1.00 86.75 123 LEU A N 1
ATOM 1001 C CA . LEU A 1 123 ? 13.668 -4.574 1.333 1.00 86.75 123 LEU A CA 1
ATOM 1002 C C . LEU A 1 123 ? 14.708 -5.160 0.384 1.00 86.75 123 LEU A C 1
ATOM 1004 O O . LEU A 1 123 ? 15.028 -6.345 0.442 1.00 86.75 123 LEU A O 1
ATOM 1008 N N . ASN A 1 124 ? 15.299 -4.291 -0.428 1.00 86.81 124 ASN A N 1
ATOM 1009 C CA . ASN A 1 124 ? 16.568 -4.592 -1.075 1.00 86.81 124 ASN A CA 1
ATOM 1010 C C . ASN A 1 124 ? 17.709 -4.528 -0.043 1.00 86.81 124 ASN A C 1
ATOM 1012 O O . ASN A 1 124 ? 17.558 -3.954 1.041 1.00 86.81 124 ASN A O 1
ATOM 1016 N N . GLU A 1 125 ? 18.870 -5.094 -0.381 1.00 82.06 125 GLU A N 1
ATOM 1017 C CA . GLU A 1 125 ? 20.030 -5.174 0.524 1.00 82.06 125 GLU A CA 1
ATOM 1018 C C . GLU A 1 125 ? 20.469 -3.804 1.074 1.00 82.06 125 GLU A C 1
ATOM 1020 O O . GLU A 1 125 ? 20.840 -3.688 2.242 1.00 82.06 125 GLU A O 1
ATOM 1025 N N . ASP A 1 126 ? 20.378 -2.754 0.258 1.00 84.19 126 ASP A N 1
ATOM 1026 C CA . ASP A 1 126 ? 20.739 -1.373 0.593 1.00 84.19 126 ASP A CA 1
ATOM 1027 C C . ASP A 1 126 ? 19.649 -0.617 1.374 1.00 84.19 126 ASP A C 1
ATOM 1029 O O . ASP A 1 126 ? 19.887 0.471 1.901 1.00 84.19 126 ASP A O 1
ATOM 1033 N N . GLU A 1 127 ? 18.448 -1.184 1.476 1.00 84.56 127 GLU A N 1
ATOM 1034 C CA . GLU A 1 127 ? 17.294 -0.557 2.122 1.00 84.56 127 GLU A CA 1
ATOM 1035 C C . GLU A 1 127 ? 17.072 -1.032 3.558 1.00 84.56 127 GLU A C 1
ATOM 1037 O O . GLU A 1 127 ? 16.247 -0.444 4.267 1.00 84.56 127 GLU A O 1
ATOM 1042 N N . ASN A 1 128 ? 17.803 -2.060 3.999 1.00 81.44 128 ASN A N 1
ATOM 1043 C CA . ASN A 1 128 ? 17.769 -2.555 5.373 1.00 81.44 128 ASN A CA 1
ATOM 1044 C C . ASN A 1 128 ? 18.560 -1.652 6.327 1.00 81.44 128 ASN A C 1
ATOM 1046 O O . ASN A 1 128 ? 19.558 -2.052 6.934 1.00 81.44 128 ASN A O 1
ATOM 1050 N N . VAL A 1 129 ? 18.094 -0.409 6.419 1.00 81.44 129 VAL A N 1
ATOM 1051 C CA . VAL A 1 129 ? 18.649 0.639 7.264 1.00 81.44 129 VAL A CA 1
ATOM 1052 C C . VAL A 1 129 ? 17.581 1.198 8.197 1.00 81.44 129 VAL A C 1
ATOM 1054 O O . VAL A 1 129 ? 16.434 1.443 7.798 1.00 81.44 129 VAL A O 1
ATOM 1057 N N . ASP A 1 130 ? 17.966 1.435 9.447 1.00 72.31 130 ASP A N 1
ATOM 1058 C CA . ASP A 1 130 ? 17.102 2.085 10.428 1.00 72.31 130 ASP A CA 1
ATOM 1059 C C . ASP A 1 130 ? 16.862 3.578 10.090 1.00 72.31 130 ASP A C 1
ATOM 1061 O O . ASP A 1 130 ? 17.255 4.107 9.042 1.00 72.31 130 ASP A O 1
ATOM 1065 N N . ILE A 1 131 ? 16.165 4.294 10.974 1.00 67.62 131 ILE A N 1
ATOM 1066 C CA . ILE A 1 131 ? 15.897 5.732 10.801 1.00 67.62 131 ILE A CA 1
ATOM 1067 C C . ILE A 1 131 ? 17.161 6.609 10.886 1.00 67.62 131 ILE A C 1
ATOM 1069 O O . ILE A 1 131 ? 17.116 7.764 10.465 1.00 67.62 131 ILE A O 1
ATOM 1073 N N . PHE A 1 132 ? 18.267 6.075 11.405 1.00 76.38 132 PHE A N 1
ATOM 1074 C CA . PHE A 1 132 ? 19.560 6.742 11.566 1.00 76.38 132 PHE A CA 1
ATOM 1075 C C . PHE A 1 132 ? 20.604 6.290 10.528 1.00 76.38 132 PHE A C 1
ATOM 1077 O O . PHE A 1 132 ? 21.701 6.844 10.498 1.00 76.38 132 PHE A O 1
ATOM 1084 N N . GLY A 1 133 ? 20.266 5.335 9.655 1.00 72.56 133 GLY A N 1
ATOM 1085 C CA . GLY A 1 133 ? 21.153 4.806 8.619 1.00 72.56 133 GLY A CA 1
ATOM 1086 C C . GLY A 1 133 ? 22.019 3.618 9.053 1.00 72.56 133 GLY A C 1
ATOM 1087 O O . GLY A 1 133 ? 22.972 3.290 8.348 1.00 72.56 133 GLY A O 1
ATOM 1088 N N . ASN A 1 134 ? 21.726 2.973 10.185 1.00 73.81 134 ASN A N 1
ATOM 1089 C CA . ASN A 1 134 ? 22.441 1.772 10.623 1.00 73.81 134 ASN A CA 1
ATOM 1090 C C . ASN A 1 134 ? 21.897 0.526 9.917 1.00 73.81 134 ASN A C 1
ATOM 1092 O O . ASN A 1 134 ? 20.684 0.350 9.822 1.00 73.81 134 ASN A O 1
ATOM 1096 N N . TYR A 1 135 ? 22.797 -0.348 9.463 1.00 70.88 135 TYR A N 1
ATOM 1097 C CA . TYR A 1 135 ? 22.454 -1.605 8.795 1.00 70.88 135 TYR A CA 1
ATOM 1098 C C . TYR A 1 135 ? 22.138 -2.727 9.794 1.00 70.88 135 TYR A C 1
ATOM 1100 O O . TYR A 1 135 ? 22.806 -2.848 10.822 1.00 70.88 135 TYR A O 1
ATOM 1108 N N . GLY A 1 136 ? 21.204 -3.613 9.431 1.00 58.09 136 GLY A N 1
ATOM 1109 C CA . GLY A 1 136 ? 21.061 -4.931 10.067 1.00 58.09 136 GLY A CA 1
ATOM 1110 C C . GLY A 1 136 ? 20.181 -4.992 11.319 1.00 58.09 136 GLY A C 1
ATOM 1111 O O . GLY A 1 136 ? 20.476 -5.782 12.216 1.00 58.09 136 GLY A O 1
ATOM 1112 N N . CYS A 1 137 ? 19.118 -4.188 11.381 1.00 50.94 137 CYS A N 1
ATOM 1113 C CA . CYS A 1 137 ? 18.085 -4.297 12.417 1.00 50.94 137 CYS A CA 1
ATOM 1114 C C . CYS A 1 137 ? 16.988 -5.309 12.038 1.00 50.94 137 CYS A C 1
ATOM 1116 O O . CYS A 1 137 ? 16.579 -5.353 10.856 1.00 50.94 137 CYS A O 1
#

Sequence (137 aa):
MEVHKTIGLTKLQRQVEESWKNGKVPLFFDPSGNLETFYKYSGVLCEINKLQISLGIGRRTLEEVKEDIRLKFKSAMKNGSTLAFFMDKAVSKFKDYFDEAYLPQEIFSPEKIVDSEIYKKILNEDENVDIFGNYGC